Protein AF-N8VB30-F1 (afdb_monomer_lite)

Structure (mmCIF, N/CA/C/O backbone):
data_AF-N8VB30-F1
#
_entry.id   AF-N8VB30-F1
#
loop_
_atom_site.group_PDB
_atom_site.id
_atom_site.type_symbol
_atom_site.label_atom_id
_atom_site.label_alt_id
_atom_site.label_comp_id
_atom_site.label_asym_id
_atom_site.label_entity_id
_atom_site.label_seq_id
_atom_site.pdbx_PDB_ins_code
_atom_site.Cartn_x
_atom_site.Cartn_y
_atom_site.Cartn_z
_atom_site.occupancy
_atom_site.B_iso_or_equiv
_atom_site.auth_seq_id
_atom_site.auth_comp_id
_atom_site.auth_asym_id
_atom_site.auth_atom_id
_atom_site.pdbx_PDB_model_num
ATOM 1 N N . MET A 1 1 ? -13.906 -1.906 5.752 1.00 94.81 1 MET A N 1
ATOM 2 C CA . MET A 1 1 ? -13.264 -2.432 4.537 1.00 94.81 1 MET A CA 1
ATOM 3 C C . MET A 1 1 ? -11.899 -2.932 4.932 1.00 94.81 1 MET A C 1
ATOM 5 O O . MET A 1 1 ? -11.155 -2.205 5.581 1.00 94.81 1 MET A O 1
ATOM 9 N N . GLN A 1 2 ? -11.625 -4.186 4.603 1.00 97.38 2 GLN A N 1
ATOM 10 C CA . GLN A 1 2 ? -10.288 -4.740 4.724 1.00 97.38 2 GLN A CA 1
ATOM 11 C C . GLN A 1 2 ? -9.519 -4.349 3.469 1.00 97.38 2 GLN A C 1
ATOM 13 O O . GLN A 1 2 ? -10.030 -4.549 2.363 1.00 97.38 2 GLN A O 1
ATOM 18 N N . LEU A 1 3 ? -8.352 -3.740 3.637 1.00 97.44 3 LEU A N 1
ATOM 19 C CA . LEU A 1 3 ? -7.542 -3.257 2.526 1.00 97.44 3 LEU A CA 1
ATOM 20 C C . LEU A 1 3 ? -6.290 -4.107 2.372 1.00 97.44 3 LEU A C 1
ATOM 22 O O . LEU A 1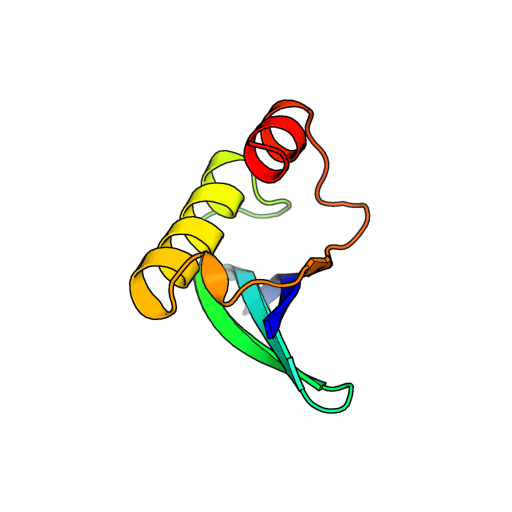 3 ? -5.738 -4.578 3.360 1.00 97.44 3 LEU A O 1
ATOM 26 N N . ASN A 1 4 ? -5.834 -4.277 1.138 1.00 97.44 4 ASN A N 1
ATOM 27 C CA . ASN A 1 4 ? -4.569 -4.920 0.819 1.00 97.44 4 ASN A CA 1
ATOM 28 C C . ASN A 1 4 ? -3.711 -3.948 -0.001 1.00 97.44 4 ASN A C 1
ATOM 30 O O . ASN A 1 4 ? -4.158 -3.458 -1.041 1.00 97.44 4 ASN A O 1
ATOM 34 N N . LEU A 1 5 ? -2.526 -3.622 0.509 1.00 97.56 5 LEU A N 1
ATOM 35 C CA . LEU A 1 5 ? -1.507 -2.850 -0.185 1.00 97.56 5 LEU A CA 1
ATOM 36 C C . LEU A 1 5 ? -0.556 -3.824 -0.874 1.00 97.56 5 LEU A C 1
ATOM 38 O O . LEU A 1 5 ? 0.140 -4.591 -0.211 1.00 97.56 5 LEU A O 1
ATOM 42 N N . ASP A 1 6 ? -0.499 -3.735 -2.196 1.00 96.12 6 ASP A N 1
ATOM 43 C CA . ASP A 1 6 ? 0.334 -4.600 -3.019 1.00 96.12 6 ASP A CA 1
ATOM 44 C C . ASP A 1 6 ? 1.090 -3.790 -4.076 1.00 96.12 6 ASP A C 1
ATOM 46 O O . ASP A 1 6 ? 0.730 -2.657 -4.425 1.00 96.12 6 ASP A O 1
ATOM 50 N N . ARG A 1 7 ? 2.168 -4.371 -4.598 1.00 94.94 7 ARG A N 1
ATOM 51 C CA . ARG A 1 7 ? 2.966 -3.802 -5.674 1.00 94.94 7 ARG A CA 1
ATOM 52 C C . ARG A 1 7 ? 3.376 -4.892 -6.653 1.00 94.94 7 ARG A C 1
ATOM 54 O O . ARG A 1 7 ? 4.012 -5.881 -6.307 1.00 94.94 7 ARG A O 1
ATOM 61 N N . THR A 1 8 ? 3.165 -4.617 -7.935 1.00 93.69 8 THR A N 1
ATOM 62 C CA . THR A 1 8 ? 3.655 -5.462 -9.024 1.00 93.69 8 THR A CA 1
ATOM 63 C C . THR A 1 8 ? 4.589 -4.691 -9.948 1.00 93.69 8 THR A C 1
ATOM 65 O O . THR A 1 8 ? 4.431 -3.490 -10.160 1.00 93.69 8 THR A O 1
ATOM 68 N N . ASN A 1 9 ? 5.599 -5.369 -10.489 1.00 93.38 9 ASN A N 1
ATOM 69 C CA . ASN A 1 9 ? 6.567 -4.767 -11.399 1.00 93.38 9 ASN A CA 1
ATOM 70 C C . ASN A 1 9 ? 6.717 -5.645 -12.640 1.00 93.38 9 ASN A C 1
ATOM 72 O O . ASN A 1 9 ? 7.298 -6.727 -12.581 1.00 93.38 9 ASN A O 1
ATOM 76 N N . TRP A 1 10 ? 6.192 -5.152 -13.754 1.00 93.44 10 TRP A N 1
ATOM 77 C CA . TRP A 1 10 ? 6.214 -5.816 -15.049 1.00 93.44 10 TRP A CA 1
ATOM 78 C C . TRP A 1 10 ? 7.253 -5.188 -15.969 1.00 93.44 10 TRP A C 1
ATOM 80 O O . TRP A 1 10 ? 7.619 -4.018 -15.835 1.00 93.44 10 TRP A O 1
ATOM 90 N N . LYS A 1 11 ? 7.685 -5.955 -16.970 1.00 91.75 11 LYS A N 1
ATOM 91 C CA . LYS A 1 11 ? 8.473 -5.436 -18.089 1.00 91.75 11 LYS A CA 1
ATOM 92 C C . LYS A 1 11 ? 7.704 -5.585 -19.390 1.00 91.75 11 LYS A C 1
ATOM 94 O O . LYS A 1 11 ? 7.389 -6.696 -19.798 1.00 91.75 11 LYS A O 1
ATOM 99 N N . TRP A 1 12 ? 7.469 -4.464 -20.062 1.00 91.31 12 TRP A N 1
ATOM 100 C CA . TRP A 1 12 ? 7.004 -4.427 -21.444 1.00 91.31 12 TRP A CA 1
ATOM 101 C C . TRP A 1 12 ? 8.189 -4.088 -22.349 1.00 91.31 12 TRP A C 1
ATOM 103 O O . TRP A 1 12 ? 8.595 -2.926 -22.471 1.00 91.31 12 TRP A O 1
ATOM 113 N N . GLY A 1 13 ? 8.815 -5.113 -22.930 1.00 93.25 13 GLY A N 1
ATOM 114 C CA . GLY A 1 13 ? 10.102 -4.963 -23.609 1.00 93.25 13 GLY A CA 1
ATOM 115 C C . GLY A 1 13 ? 11.158 -4.385 -22.658 1.00 93.25 13 GLY A C 1
ATOM 116 O O . GLY A 1 13 ? 11.510 -5.003 -21.654 1.00 93.25 13 GLY A O 1
ATOM 117 N N . LYS A 1 14 ? 11.648 -3.173 -22.952 1.00 89.00 14 LYS A N 1
ATOM 118 C CA . LYS A 1 14 ? 12.619 -2.451 -22.104 1.00 89.00 14 LYS A CA 1
ATOM 119 C C . LYS A 1 14 ? 11.970 -1.544 -21.046 1.00 89.00 14 LYS A C 1
ATOM 121 O O . LYS A 1 14 ? 12.676 -1.034 -20.178 1.00 89.00 14 LYS A O 1
ATOM 126 N N . ARG A 1 15 ? 10.652 -1.323 -21.101 1.00 88.94 15 ARG A N 1
ATOM 127 C CA . ARG A 1 15 ? 9.932 -0.407 -20.203 1.00 88.94 15 ARG A CA 1
ATOM 128 C C . ARG A 1 15 ? 9.488 -1.134 -18.936 1.00 88.94 15 ARG A C 1
ATOM 130 O O . ARG A 1 15 ? 8.848 -2.178 -19.024 1.00 88.94 15 ARG A O 1
ATOM 137 N N . ASN A 1 16 ? 9.788 -0.567 -17.767 1.00 91.19 16 ASN A N 1
ATOM 138 C CA . ASN A 1 16 ? 9.249 -1.061 -16.497 1.00 91.19 16 ASN A CA 1
ATOM 139 C C . ASN A 1 16 ? 7.851 -0.468 -16.266 1.00 91.19 16 ASN A C 1
ATOM 141 O O . ASN A 1 16 ? 7.642 0.727 -16.482 1.00 91.19 16 ASN A O 1
ATOM 145 N N . ILE A 1 17 ? 6.917 -1.301 -15.820 1.00 93.75 17 ILE A N 1
ATOM 146 C CA . ILE A 1 17 ? 5.567 -0.923 -15.404 1.00 93.75 17 ILE A CA 1
ATOM 147 C C . ILE A 1 17 ? 5.443 -1.340 -13.943 1.00 93.75 17 ILE A C 1
ATOM 149 O O . ILE A 1 17 ? 5.182 -2.500 -13.632 1.00 93.75 17 ILE A O 1
ATOM 153 N N . ASN A 1 18 ? 5.697 -0.389 -13.051 1.00 95.38 18 ASN A N 1
ATOM 154 C CA . ASN A 1 18 ? 5.652 -0.602 -11.614 1.00 95.38 18 ASN A CA 1
ATOM 155 C C . ASN A 1 18 ? 4.366 0.010 -11.063 1.00 95.38 18 ASN A C 1
ATOM 157 O O . ASN A 1 18 ? 4.163 1.217 -11.178 1.00 95.38 18 ASN A O 1
ATOM 161 N N . ILE A 1 19 ? 3.484 -0.822 -10.526 1.00 96.69 19 ILE A N 1
ATOM 162 C CA . ILE A 1 19 ? 2.163 -0.421 -10.051 1.00 96.69 19 ILE A CA 1
ATOM 163 C C . ILE A 1 19 ? 2.128 -0.665 -8.551 1.00 96.69 19 ILE A C 1
ATOM 165 O O . ILE A 1 19 ? 2.249 -1.808 -8.120 1.00 96.69 19 ILE A O 1
ATOM 169 N N . LEU A 1 20 ? 1.927 0.401 -7.779 1.00 97.69 20 LEU A N 1
ATOM 170 C CA . LEU A 1 20 ? 1.546 0.328 -6.370 1.00 97.69 20 LEU A CA 1
ATOM 171 C C . LEU A 1 20 ? 0.027 0.462 -6.289 1.00 97.69 20 LEU A C 1
ATOM 173 O O . LEU A 1 20 ? -0.525 1.424 -6.829 1.00 97.69 20 LEU A O 1
ATOM 177 N N . MET A 1 21 ? -0.649 -0.482 -5.643 1.00 97.56 21 MET A N 1
ATOM 178 C CA . MET A 1 21 ? -2.107 -0.540 -5.611 1.00 97.56 21 MET A CA 1
ATOM 179 C C . MET A 1 21 ? -2.649 -0.802 -4.212 1.00 97.56 21 MET A C 1
ATOM 181 O O . MET A 1 21 ? -2.028 -1.478 -3.399 1.00 97.56 21 MET A O 1
ATOM 185 N N . LEU A 1 22 ? -3.837 -0.262 -3.959 1.00 98.12 22 LEU A N 1
ATOM 186 C CA . LEU A 1 22 ? -4.628 -0.532 -2.773 1.00 98.12 22 LEU A CA 1
ATOM 187 C C . LEU A 1 22 ? -5.936 -1.178 -3.222 1.00 98.12 22 LEU A C 1
ATOM 189 O O . LEU A 1 22 ? -6.691 -0.619 -4.030 1.00 98.12 22 LEU A O 1
ATOM 193 N N . ALA A 1 23 ? -6.172 -2.376 -2.712 1.00 98.00 23 ALA A N 1
ATOM 194 C CA . ALA A 1 23 ? -7.298 -3.218 -3.057 1.00 98.00 23 ALA A CA 1
ATOM 195 C C . ALA A 1 23 ? -8.242 -3.382 -1.868 1.00 98.00 23 ALA A C 1
ATOM 197 O O . ALA A 1 23 ? -7.802 -3.420 -0.721 1.00 98.00 23 ALA A O 1
ATOM 198 N N . ILE A 1 24 ? -9.538 -3.521 -2.138 1.00 97.50 24 ILE A N 1
ATOM 199 C CA . ILE A 1 24 ? -10.507 -3.970 -1.135 1.00 97.50 24 ILE A CA 1
ATOM 200 C C . ILE A 1 24 ? -10.543 -5.494 -1.172 1.00 97.50 24 ILE A C 1
ATOM 202 O O . ILE A 1 24 ? -10.693 -6.092 -2.238 1.00 97.50 24 ILE A O 1
ATOM 206 N N . VAL A 1 25 ? -10.442 -6.124 -0.004 1.00 96.94 25 VAL A N 1
ATOM 207 C CA . VAL A 1 25 ? -10.638 -7.566 0.137 1.00 96.94 25 VAL A CA 1
ATOM 208 C C . VAL A 1 25 ? -12.132 -7.850 0.260 1.00 96.94 25 VAL A C 1
ATOM 210 O O . VAL A 1 25 ? -12.791 -7.415 1.206 1.00 96.94 25 VAL A O 1
ATOM 213 N N . TYR A 1 26 ? -12.670 -8.597 -0.699 1.00 95.56 26 TYR A N 1
ATOM 214 C CA . TYR A 1 26 ? -14.060 -9.033 -0.722 1.00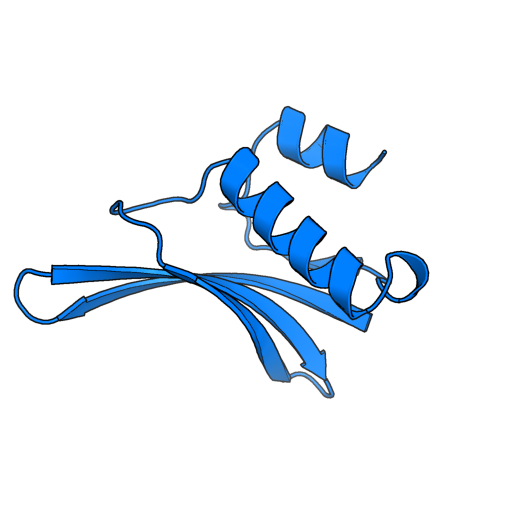 95.56 26 TYR A CA 1
ATOM 215 C C . TYR A 1 26 ? -14.130 -10.531 -1.016 1.00 95.56 26 TYR A C 1
ATOM 217 O O . TYR A 1 26 ? -13.690 -10.987 -2.067 1.00 95.56 26 TYR A O 1
ATOM 225 N N . ARG A 1 27 ? -14.682 -11.308 -0.072 1.00 95.25 27 ARG A N 1
ATOM 226 C CA . ARG A 1 27 ? -14.841 -12.774 -0.187 1.00 95.25 27 ARG A CA 1
ATOM 227 C C . ARG A 1 27 ? -13.548 -13.507 -0.592 1.00 95.25 27 ARG A C 1
ATOM 229 O O . ARG A 1 27 ? -13.573 -14.397 -1.433 1.00 95.25 27 ARG A O 1
ATOM 236 N N . GLY A 1 28 ? -12.418 -13.110 -0.003 1.00 91.12 28 GLY A N 1
ATOM 237 C CA . GLY A 1 28 ? -11.103 -13.705 -0.279 1.00 91.12 28 GLY A CA 1
ATOM 238 C C . GLY A 1 28 ? -10.421 -13.209 -1.559 1.00 91.12 28 GLY A C 1
ATOM 239 O O . GLY A 1 28 ? -9.314 -13.645 -1.852 1.00 91.12 28 GLY A O 1
ATOM 240 N N . ILE A 1 29 ? -11.039 -12.286 -2.301 1.00 94.62 29 ILE A N 1
ATOM 241 C CA . ILE A 1 29 ? -10.480 -11.705 -3.524 1.00 94.62 29 ILE A CA 1
ATOM 242 C C . ILE A 1 29 ? -10.070 -10.260 -3.246 1.00 94.62 29 ILE A C 1
ATOM 244 O O . ILE A 1 29 ? -10.858 -9.474 -2.718 1.00 94.62 29 ILE A O 1
ATOM 248 N N . ALA A 1 30 ? -8.842 -9.901 -3.615 1.00 96.19 30 ALA A N 1
ATOM 249 C CA . ALA A 1 30 ? -8.378 -8.520 -3.603 1.00 96.19 30 ALA A CA 1
ATOM 250 C C . ALA A 1 30 ? -8.779 -7.837 -4.918 1.00 96.19 30 ALA A C 1
ATOM 252 O O . ALA A 1 30 ? -8.343 -8.243 -5.992 1.00 96.19 30 ALA A O 1
ATOM 253 N N . ILE A 1 31 ? -9.617 -6.805 -4.833 1.00 96.81 31 ILE A N 1
ATOM 254 C CA . ILE A 1 31 ? -10.067 -6.015 -5.983 1.00 96.81 31 ILE A CA 1
ATOM 255 C C . ILE A 1 31 ? -9.363 -4.653 -5.928 1.00 96.81 31 ILE A C 1
ATOM 257 O O . ILE A 1 31 ? -9.671 -3.872 -5.024 1.00 96.81 31 ILE A O 1
ATOM 261 N N . PRO A 1 32 ? -8.417 -4.346 -6.838 1.00 96.69 32 PRO A N 1
ATOM 262 C CA . PRO A 1 32 ? -7.732 -3.053 -6.868 1.00 96.69 32 PRO A CA 1
ATOM 263 C C . PRO A 1 32 ? -8.713 -1.901 -7.098 1.00 96.69 32 PRO A C 1
ATOM 265 O O . PRO A 1 32 ? -9.498 -1.938 -8.043 1.00 96.69 32 PRO A O 1
ATOM 268 N N . ILE A 1 33 ? -8.653 -0.866 -6.256 1.00 96.81 33 ILE A N 1
ATOM 269 C CA . ILE A 1 33 ? -9.555 0.298 -6.342 1.00 96.81 33 ILE A CA 1
ATOM 270 C C . ILE A 1 33 ? -8.793 1.574 -6.678 1.00 96.81 33 ILE A C 1
ATOM 272 O O . ILE A 1 33 ? -9.259 2.387 -7.472 1.00 96.81 33 ILE A O 1
ATOM 276 N N . VAL A 1 34 ? -7.607 1.755 -6.095 1.00 97.56 34 VAL A N 1
ATOM 277 C CA . VAL A 1 34 ? -6.732 2.890 -6.402 1.00 97.56 34 VAL A CA 1
ATOM 278 C C . VAL A 1 34 ? -5.315 2.395 -6.655 1.00 97.56 34 VAL A C 1
ATOM 280 O O . VAL A 1 34 ? -4.816 1.529 -5.942 1.00 97.56 34 VAL A O 1
ATOM 283 N N . TRP A 1 35 ? -4.640 2.955 -7.660 1.00 97.94 35 TRP A N 1
ATOM 284 C CA . TRP A 1 35 ? -3.258 2.599 -7.990 1.00 97.94 35 TRP A CA 1
ATOM 285 C C . TRP A 1 35 ? -2.458 3.777 -8.541 1.00 97.94 35 TRP A C 1
ATOM 287 O O . TRP A 1 35 ? -3.011 4.753 -9.057 1.00 97.94 35 TRP A O 1
ATOM 297 N N . THR A 1 36 ? -1.141 3.697 -8.417 1.00 96.75 36 THR A N 1
ATOM 298 C CA . THR A 1 36 ? -0.202 4.687 -8.943 1.00 96.75 36 THR A CA 1
ATOM 299 C C . THR A 1 36 ? 0.885 3.966 -9.724 1.00 96.75 36 THR A C 1
ATOM 301 O O . THR A 1 36 ? 1.461 2.988 -9.249 1.00 96.75 36 THR A O 1
ATOM 304 N N . LEU A 1 37 ? 1.170 4.464 -10.928 1.00 95.69 37 LEU A N 1
ATOM 305 C CA . LEU A 1 37 ? 2.335 4.041 -11.696 1.00 95.69 37 LEU A CA 1
ATOM 306 C C . LEU A 1 37 ? 3.574 4.728 -11.123 1.00 95.69 37 LEU A C 1
ATOM 308 O O . LEU A 1 37 ? 3.692 5.951 -11.178 1.00 95.69 37 LEU A O 1
ATOM 312 N N . LEU A 1 38 ? 4.494 3.942 -10.576 1.00 94.25 38 LEU A N 1
ATOM 313 C CA . LEU A 1 38 ? 5.754 4.444 -10.051 1.00 94.25 38 LEU A CA 1
ATOM 314 C C . LEU A 1 38 ? 6.738 4.630 -11.208 1.00 94.25 38 LEU A C 1
ATOM 316 O O . LEU A 1 38 ? 7.047 3.682 -11.933 1.00 94.25 38 LEU A O 1
ATOM 320 N N . ASN A 1 39 ? 7.286 5.838 -11.359 1.00 89.06 39 ASN A N 1
ATOM 321 C CA . ASN A 1 39 ? 8.300 6.141 -12.377 1.00 89.06 39 ASN A CA 1
ATOM 322 C C . ASN A 1 39 ? 9.707 5.663 -11.960 1.00 89.06 39 ASN A C 1
ATOM 324 O O . ASN A 1 39 ? 10.703 6.362 -12.130 1.00 89.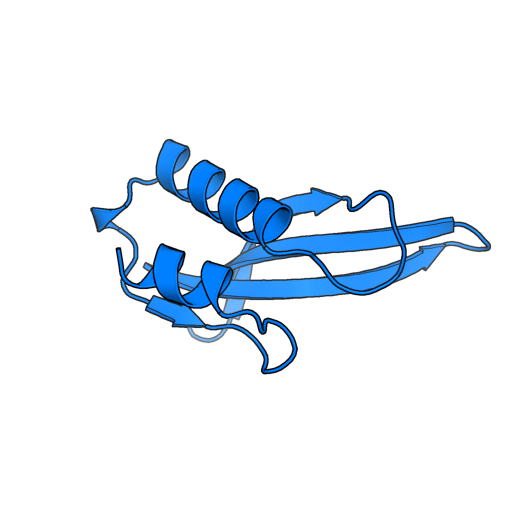06 39 ASN A O 1
ATOM 328 N N . LYS A 1 40 ? 9.782 4.481 -11.342 1.00 86.69 40 LYS A N 1
ATOM 329 C CA . LYS A 1 40 ? 11.015 3.853 -10.861 1.00 86.69 40 LYS A CA 1
ATOM 330 C C . LYS A 1 40 ? 10.871 2.336 -10.834 1.00 86.69 40 LYS A C 1
ATOM 332 O O . LYS A 1 40 ? 9.773 1.795 -10.692 1.00 86.69 40 LYS A O 1
ATOM 337 N N . ARG A 1 41 ? 11.997 1.631 -10.947 1.00 79.88 41 ARG A N 1
ATOM 338 C CA . ARG A 1 41 ? 12.061 0.182 -10.721 1.00 79.88 41 ARG A CA 1
ATOM 339 C C . ARG A 1 41 ? 12.227 -0.086 -9.223 1.00 79.88 41 ARG A C 1
ATOM 341 O O . ARG A 1 41 ? 13.001 0.603 -8.571 1.00 79.88 41 ARG A O 1
ATOM 348 N N . GLY A 1 42 ? 11.577 -1.131 -8.719 1.00 82.06 42 GLY A N 1
ATOM 349 C CA . GLY A 1 42 ? 11.778 -1.615 -7.351 1.00 82.06 42 GLY A CA 1
ATOM 350 C C . GLY A 1 42 ? 10.677 -1.161 -6.398 1.00 82.06 42 GLY A C 1
ATOM 351 O O . GLY A 1 42 ? 9.513 -1.102 -6.791 1.00 82.06 42 GLY A O 1
ATOM 352 N N . ASN A 1 43 ? 11.049 -0.888 -5.151 1.00 87.50 43 ASN A N 1
ATOM 353 C CA . ASN A 1 43 ? 10.103 -0.714 -4.051 1.00 87.50 43 ASN A CA 1
ATOM 354 C C . ASN A 1 43 ? 9.463 0.676 -4.044 1.00 87.50 43 ASN A C 1
ATOM 356 O O . ASN A 1 43 ? 10.059 1.649 -4.511 1.00 87.50 43 ASN A O 1
ATOM 360 N N . SER A 1 44 ? 8.266 0.764 -3.465 1.00 91.44 44 SER A N 1
ATOM 361 C CA . SER A 1 44 ? 7.674 2.046 -3.091 1.00 91.44 44 SER A CA 1
ATOM 362 C C . SER A 1 44 ? 8.373 2.646 -1.871 1.00 91.44 44 SER A C 1
ATOM 364 O O . SER A 1 44 ? 8.885 1.909 -1.028 1.00 91.44 44 SER A O 1
ATOM 366 N N . ASP A 1 45 ? 8.320 3.964 -1.719 1.00 94.06 45 ASP A N 1
ATOM 367 C CA . ASP A 1 45 ? 8.734 4.653 -0.494 1.00 94.06 45 ASP A CA 1
ATOM 368 C C . ASP A 1 45 ? 7.542 4.992 0.420 1.00 94.06 45 ASP A C 1
ATOM 370 O O . ASP A 1 45 ? 6.376 4.728 0.119 1.00 94.06 45 ASP A O 1
ATOM 374 N N . THR A 1 46 ? 7.833 5.536 1.602 1.00 95.50 46 THR A N 1
ATOM 375 C CA . THR A 1 46 ? 6.815 5.933 2.587 1.00 95.50 46 THR A CA 1
ATOM 376 C C . THR A 1 46 ? 5.834 6.958 2.027 1.00 95.50 46 THR A C 1
ATOM 378 O O . THR A 1 46 ? 4.629 6.804 2.208 1.00 95.50 46 THR A O 1
ATOM 381 N N . LYS A 1 47 ? 6.315 7.966 1.295 1.00 95.81 47 LYS A N 1
ATOM 382 C CA . LYS A 1 47 ? 5.464 9.036 0.772 1.00 95.81 47 LYS A CA 1
ATOM 383 C C . LYS A 1 47 ? 4.493 8.506 -0.278 1.00 95.81 47 LYS A C 1
ATOM 385 O O . LYS A 1 47 ? 3.322 8.881 -0.264 1.00 95.81 47 LYS A O 1
ATOM 390 N N . GLU A 1 48 ? 4.952 7.622 -1.159 1.00 96.69 48 GLU A N 1
ATOM 391 C CA . GLU A 1 48 ? 4.117 6.984 -2.183 1.00 96.69 48 GLU A CA 1
ATOM 392 C C . GLU A 1 48 ? 2.979 6.167 -1.561 1.00 96.69 48 GLU A C 1
ATOM 394 O O . GLU A 1 48 ? 1.825 6.303 -1.974 1.00 96.69 48 GLU A O 1
ATOM 399 N N . ARG A 1 49 ? 3.285 5.374 -0.526 1.00 97.12 49 ARG A N 1
ATOM 400 C CA . ARG A 1 49 ? 2.288 4.570 0.198 1.00 97.12 49 ARG A CA 1
ATOM 401 C C . ARG A 1 49 ? 1.262 5.436 0.925 1.00 97.12 49 ARG A C 1
ATOM 403 O O . ARG A 1 49 ? 0.063 5.217 0.767 1.0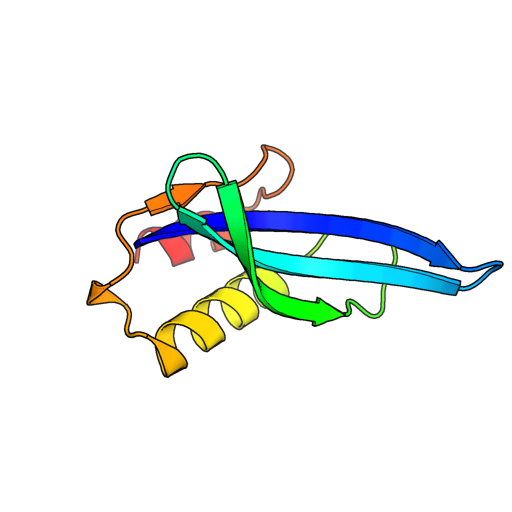0 97.12 49 ARG A O 1
ATOM 410 N N . ILE A 1 50 ? 1.722 6.454 1.657 1.00 97.00 50 ILE A N 1
ATOM 411 C CA . ILE A 1 50 ? 0.852 7.408 2.362 1.00 97.00 50 ILE A CA 1
ATOM 412 C C . ILE A 1 50 ? -0.067 8.119 1.373 1.00 97.00 50 ILE A C 1
ATOM 414 O O . ILE A 1 50 ? -1.274 8.183 1.586 1.00 97.00 50 ILE A O 1
ATOM 418 N N . THR A 1 51 ? 0.485 8.606 0.261 1.00 97.69 51 THR A N 1
ATOM 419 C CA . THR A 1 51 ? -0.288 9.309 -0.773 1.00 97.69 51 THR A CA 1
ATOM 420 C C . THR A 1 51 ? -1.384 8.409 -1.348 1.00 97.69 51 THR A C 1
ATOM 422 O O . THR A 1 51 ? -2.510 8.860 -1.565 1.00 97.69 51 THR A O 1
ATOM 425 N N . LEU A 1 52 ? -1.087 7.124 -1.567 1.00 97.88 52 LEU A N 1
ATOM 426 C CA . LEU A 1 52 ? -2.059 6.170 -2.089 1.00 97.88 52 LEU A CA 1
ATOM 427 C C . LEU A 1 52 ? -3.216 5.918 -1.111 1.00 97.88 52 LEU A C 1
ATOM 429 O O . LEU A 1 52 ? -4.374 5.929 -1.534 1.00 97.88 52 LEU A O 1
ATOM 433 N N . ILE A 1 53 ? -2.916 5.735 0.180 1.00 97.31 53 ILE A N 1
ATOM 434 C CA . ILE A 1 53 ? -3.945 5.545 1.213 1.00 97.31 53 ILE A CA 1
ATOM 435 C C . ILE A 1 53 ? -4.734 6.836 1.449 1.00 97.31 53 ILE A C 1
ATOM 437 O O . ILE A 1 53 ? -5.957 6.783 1.524 1.00 97.31 53 ILE A O 1
ATOM 441 N N . GLN A 1 54 ? -4.085 8.000 1.481 1.00 97.62 54 GLN A N 1
ATOM 442 C CA . GLN A 1 54 ? -4.760 9.301 1.572 1.00 97.62 54 GLN A CA 1
ATOM 443 C C . GLN A 1 54 ? -5.775 9.494 0.440 1.00 97.62 54 GLN A C 1
ATOM 445 O O . GLN A 1 54 ? -6.901 9.916 0.686 1.00 97.62 54 GLN A O 1
ATOM 450 N N . ARG A 1 55 ? -5.432 9.096 -0.791 1.00 97.94 55 ARG A N 1
ATOM 451 C CA . ARG A 1 55 ? -6.378 9.131 -1.915 1.00 97.94 55 ARG A CA 1
ATOM 452 C C . ARG A 1 55 ? -7.552 8.166 -1.736 1.00 97.94 55 ARG A C 1
ATOM 454 O O . ARG A 1 55 ? -8.664 8.470 -2.151 1.00 97.94 55 ARG A O 1
ATOM 461 N N . PHE A 1 56 ? -7.338 7.000 -1.130 1.00 97.44 56 PHE A N 1
ATOM 462 C CA . PHE A 1 56 ? -8.450 6.118 -0.774 1.00 97.44 56 PHE A CA 1
ATOM 463 C C . PHE A 1 56 ? -9.350 6.767 0.288 1.00 97.44 56 PHE A C 1
ATOM 465 O O . PHE A 1 56 ? -10.570 6.797 0.129 1.00 97.44 56 PHE A O 1
ATOM 472 N N . ILE A 1 57 ? -8.750 7.342 1.334 1.00 97.31 57 ILE A N 1
ATOM 473 C CA . ILE A 1 57 ? -9.454 8.046 2.412 1.00 97.31 57 ILE A CA 1
ATOM 474 C C . ILE A 1 57 ? -10.273 9.216 1.858 1.00 97.31 57 ILE A C 1
ATOM 476 O O . ILE A 1 57 ? -11.419 9.381 2.263 1.00 97.31 57 ILE A O 1
ATOM 480 N N . SER A 1 58 ? -9.751 9.982 0.897 1.00 98.00 58 SER A N 1
ATOM 481 C CA . SER A 1 58 ? -10.490 11.103 0.302 1.00 98.00 58 SER A CA 1
ATOM 482 C C . SER A 1 58 ? -11.733 10.670 -0.482 1.00 98.00 58 SER A C 1
ATOM 484 O O . SER A 1 58 ? -12.638 11.474 -0.666 1.00 98.00 58 SER A O 1
ATOM 486 N N . ILE A 1 59 ? -11.779 9.422 -0.966 1.00 97.19 59 ILE A N 1
ATOM 487 C CA . ILE A 1 59 ? -12.906 8.885 -1.747 1.00 97.19 59 ILE A CA 1
ATOM 488 C C . ILE A 1 59 ? -13.921 8.173 -0.842 1.00 97.19 59 ILE A C 1
ATOM 490 O O . ILE A 1 59 ? -15.124 8.346 -1.016 1.00 97.19 59 ILE A O 1
ATOM 494 N N . PHE A 1 60 ? -13.453 7.362 0.113 1.00 96.38 60 PHE A N 1
ATOM 495 C CA . PHE A 1 60 ? -14.307 6.455 0.894 1.00 96.38 60 PHE A CA 1
ATOM 496 C C . PHE A 1 60 ? -14.454 6.833 2.376 1.00 96.38 60 PHE A C 1
ATOM 498 O O . PHE A 1 60 ? -15.346 6.307 3.045 1.00 96.38 60 PHE A O 1
ATOM 505 N N . GLY A 1 61 ? -13.608 7.727 2.892 1.00 96.75 61 GLY A N 1
ATOM 506 C CA . GLY A 1 61 ? -13.518 8.090 4.309 1.00 96.75 61 GLY A CA 1
ATOM 507 C C . GLY A 1 61 ? -12.631 7.146 5.136 1.00 96.75 61 GLY A C 1
ATOM 508 O O .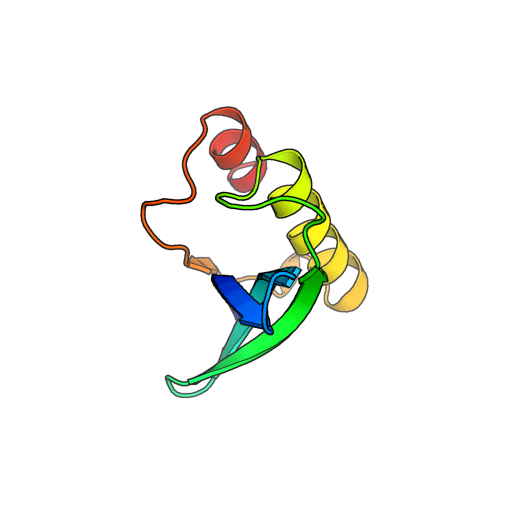 GLY A 1 61 ? -12.565 5.942 4.873 1.00 96.75 61 GLY A O 1
ATOM 509 N N . LYS A 1 62 ? -11.960 7.689 6.169 1.00 95.44 62 LYS A N 1
ATOM 510 C CA . LYS A 1 62 ? -11.082 6.927 7.091 1.00 95.44 62 LYS A CA 1
ATOM 511 C C . LYS A 1 62 ? -11.884 5.896 7.894 1.00 95.44 62 LYS A C 1
ATOM 513 O O . LYS A 1 62 ? -11.446 4.758 8.012 1.00 95.44 62 LYS A O 1
ATOM 518 N N . ASP A 1 63 ? -13.098 6.244 8.326 1.00 96.62 63 ASP A N 1
ATOM 519 C CA . ASP A 1 63 ? -13.966 5.400 9.174 1.00 96.62 63 ASP A CA 1
ATOM 520 C C . ASP A 1 63 ? -14.393 4.083 8.515 1.00 96.62 63 ASP A C 1
ATOM 522 O O . ASP A 1 63 ? -14.877 3.156 9.165 1.00 96.62 63 ASP A O 1
ATOM 526 N N . ARG A 1 64 ? -14.235 3.979 7.192 1.00 94.94 64 ARG A N 1
ATOM 527 C CA . ARG A 1 64 ? -14.520 2.750 6.456 1.00 94.94 64 ARG A CA 1
ATOM 528 C C . ARG A 1 64 ? -13.361 1.766 6.487 1.00 94.94 64 ARG A C 1
ATOM 530 O O . ARG A 1 64 ? -13.573 0.632 6.065 1.00 94.94 64 ARG A O 1
ATOM 537 N N . ILE A 1 65 ? -12.165 2.135 6.935 1.00 95.88 65 ILE A N 1
ATOM 538 C CA . ILE A 1 65 ? -10.991 1.255 6.952 1.00 95.88 65 ILE A CA 1
ATOM 539 C C . ILE A 1 65 ? -10.993 0.448 8.251 1.00 95.88 65 ILE A C 1
ATOM 541 O O . ILE A 1 65 ? -11.025 1.010 9.335 1.00 95.88 65 ILE A O 1
ATOM 545 N N . VAL A 1 66 ? -10.975 -0.882 8.138 1.00 95.88 66 VAL A N 1
ATOM 546 C CA . VAL A 1 66 ? -10.932 -1.787 9.304 1.00 95.88 66 VAL A CA 1
ATOM 547 C C . VAL A 1 66 ? -9.502 -2.240 9.576 1.00 95.88 66 VAL A C 1
ATOM 549 O O . VAL A 1 66 ? -9.072 -2.293 10.720 1.00 95.88 66 VAL A O 1
ATOM 552 N N . ASN A 1 67 ? -8.769 -2.583 8.520 1.00 95.06 67 ASN A N 1
ATOM 553 C CA . ASN A 1 67 ? -7.362 -2.947 8.582 1.00 95.06 67 ASN A CA 1
ATOM 554 C C . ASN A 1 67 ? -6.702 -2.729 7.217 1.00 95.06 67 ASN A C 1
ATOM 556 O O . ASN A 1 67 ? -7.377 -2.618 6.187 1.00 95.06 67 ASN A O 1
ATOM 560 N N . VAL A 1 68 ? -5.374 -2.671 7.236 1.00 95.94 68 VAL A N 1
ATOM 561 C CA . VAL A 1 68 ? -4.527 -2.640 6.046 1.00 95.94 68 VAL A CA 1
ATOM 562 C C . VAL A 1 68 ? -3.558 -3.811 6.152 1.00 95.94 68 VAL A C 1
ATOM 564 O O . VAL A 1 68 ? -2.737 -3.862 7.064 1.00 95.94 68 VAL A O 1
ATOM 567 N N . PHE A 1 69 ? -3.671 -4.757 5.230 1.00 95.75 69 PHE A N 1
ATOM 568 C CA . PHE A 1 69 ? -2.712 -5.835 5.030 1.00 95.75 69 PHE A CA 1
ATOM 569 C C . PHE A 1 69 ? -1.668 -5.396 4.011 1.00 95.75 69 PHE A C 1
ATOM 571 O O . PHE A 1 69 ? -1.992 -4.701 3.049 1.00 95.75 69 PHE A O 1
ATOM 578 N N . ALA A 1 70 ? -0.424 -5.802 4.218 1.00 95.62 70 ALA A N 1
ATOM 579 C CA . ALA A 1 70 ? 0.674 -5.533 3.304 1.00 95.62 70 ALA A CA 1
ATOM 580 C C . ALA A 1 70 ? 1.745 -6.615 3.481 1.00 95.62 70 ALA A C 1
ATOM 582 O O . ALA A 1 70 ? 1.937 -7.121 4.590 1.00 95.62 70 ALA A O 1
ATOM 583 N N . ASP A 1 71 ? 2.456 -6.951 2.407 1.00 94.00 71 ASP A N 1
ATOM 584 C CA . ASP A 1 71 ? 3.601 -7.857 2.481 1.00 94.00 71 ASP A CA 1
ATOM 585 C C . ASP A 1 71 ? 4.759 -7.282 3.313 1.00 94.00 71 ASP A C 1
ATOM 587 O O . ASP A 1 71 ? 4.941 -6.069 3.450 1.00 94.00 71 ASP A O 1
ATOM 591 N N . ARG A 1 72 ? 5.622 -8.170 3.821 1.00 93.31 72 ARG A N 1
ATOM 592 C CA . ARG A 1 72 ? 6.782 -7.806 4.660 1.00 93.31 72 ARG A CA 1
ATOM 593 C C . ARG A 1 72 ? 7.790 -6.857 3.996 1.00 93.31 72 ARG A C 1
ATOM 595 O O . ARG A 1 72 ? 8.704 -6.396 4.667 1.00 93.31 72 ARG A O 1
ATOM 602 N N . GLU A 1 73 ? 7.690 -6.617 2.687 1.00 92.19 73 GLU A N 1
ATOM 603 C CA . GLU A 1 73 ? 8.554 -5.668 1.973 1.00 92.19 73 GLU A CA 1
ATOM 604 C C . GLU A 1 73 ? 8.199 -4.199 2.252 1.00 92.19 73 GLU A C 1
ATOM 606 O O . GLU A 1 73 ? 9.044 -3.317 2.092 1.00 92.19 73 GLU A O 1
ATOM 611 N N . PHE A 1 74 ? 6.983 -3.924 2.732 1.00 94.12 74 PHE A N 1
ATOM 612 C CA . PHE A 1 74 ? 6.509 -2.576 3.038 1.00 94.12 74 PHE A CA 1
ATOM 613 C C . PHE A 1 74 ? 6.952 -2.112 4.432 1.00 94.12 74 PHE A C 1
ATOM 615 O O . PHE A 1 74 ? 6.143 -1.837 5.315 1.00 94.12 74 PHE A O 1
ATOM 622 N N . ILE A 1 75 ? 8.262 -1.966 4.615 1.00 93.00 75 ILE A N 1
ATOM 623 C CA . ILE A 1 75 ? 8.888 -1.555 5.882 1.00 93.00 75 ILE A CA 1
ATOM 624 C C . ILE A 1 75 ? 9.049 -0.031 6.012 1.00 93.00 75 ILE A C 1
ATOM 626 O O . ILE A 1 75 ? 8.860 0.713 5.047 1.00 93.00 75 ILE A O 1
ATOM 630 N N . GLY A 1 76 ? 9.427 0.444 7.200 1.00 94.00 76 GLY A N 1
ATOM 631 C CA . GLY A 1 76 ? 9.819 1.833 7.463 1.00 94.00 76 GLY A CA 1
ATOM 632 C C . GLY A 1 76 ? 9.160 2.395 8.720 1.00 94.00 76 GLY A C 1
ATOM 633 O O . GLY A 1 76 ? 7.944 2.357 8.846 1.00 94.00 76 GLY A O 1
ATOM 634 N N . GLU A 1 77 ? 9.953 2.946 9.635 1.00 94.62 77 GLU A N 1
ATOM 635 C CA . GLU A 1 77 ? 9.460 3.484 10.912 1.00 94.62 77 GLU A CA 1
ATOM 636 C C . GLU A 1 77 ? 8.399 4.573 10.709 1.00 94.62 77 GLU A C 1
ATOM 638 O O . GLU A 1 77 ? 7.276 4.437 11.183 1.00 94.62 77 GLU A O 1
ATOM 643 N N . GLN A 1 78 ? 8.706 5.592 9.901 1.00 95.81 78 GLN A N 1
ATOM 644 C CA . GLN A 1 78 ? 7.766 6.674 9.577 1.00 95.81 78 GLN A CA 1
ATOM 645 C C . GLN A 1 78 ? 6.465 6.173 8.937 1.00 95.81 78 GLN A C 1
ATOM 647 O O . GLN A 1 78 ? 5.416 6.787 9.097 1.00 95.81 78 GLN A O 1
ATOM 652 N N . TRP A 1 79 ? 6.532 5.062 8.199 1.00 94.88 79 TRP A N 1
ATOM 653 C CA . TRP A 1 79 ? 5.351 4.442 7.612 1.00 94.88 79 TRP A CA 1
ATOM 654 C C . TRP A 1 79 ? 4.440 3.845 8.687 1.00 94.88 79 TRP A C 1
ATOM 656 O O . TRP A 1 79 ? 3.234 4.070 8.647 1.00 94.88 79 TRP A O 1
ATOM 666 N N . PHE A 1 80 ? 5.007 3.132 9.661 1.00 95.25 80 PHE A N 1
ATOM 667 C CA . PHE A 1 80 ? 4.234 2.568 10.766 1.00 95.25 80 PHE A CA 1
ATOM 668 C C . PHE A 1 80 ? 3.711 3.639 11.722 1.00 95.25 80 PHE A C 1
ATOM 670 O O . PHE A 1 80 ? 2.554 3.546 12.114 1.00 95.25 80 PHE A O 1
ATOM 677 N N . ILE A 1 81 ? 4.508 4.667 12.037 1.00 96.69 81 ILE A N 1
ATOM 678 C CA . ILE A 1 81 ? 4.053 5.816 12.838 1.00 96.69 81 ILE A CA 1
ATOM 679 C C . ILE A 1 81 ? 2.806 6.430 12.195 1.00 96.69 81 ILE A C 1
ATOM 681 O O . ILE A 1 81 ? 1.764 6.516 12.834 1.00 96.69 81 ILE A O 1
ATOM 685 N N . TRP A 1 82 ? 2.870 6.728 10.895 1.00 96.12 82 TRP A N 1
ATOM 686 C CA . TRP A 1 82 ? 1.740 7.313 10.173 1.00 96.12 82 TRP A CA 1
ATOM 687 C C . TRP A 1 82 ? 0.484 6.422 10.141 1.00 96.12 82 TRP A C 1
ATOM 689 O O . TRP A 1 82 ? -0.625 6.938 10.064 1.00 96.12 82 TRP A O 1
ATOM 699 N N . LEU A 1 83 ? 0.631 5.092 10.167 1.00 94.06 83 LEU A N 1
ATOM 700 C CA . LEU A 1 83 ? -0.511 4.168 10.196 1.00 94.06 83 LEU A CA 1
ATOM 701 C C . LEU A 1 83 ? -1.204 4.097 11.564 1.00 94.06 83 LEU A C 1
ATOM 703 O O . LEU A 1 83 ? -2.366 3.693 11.623 1.00 94.06 83 LEU A O 1
ATOM 707 N N . ILE A 1 84 ? -0.477 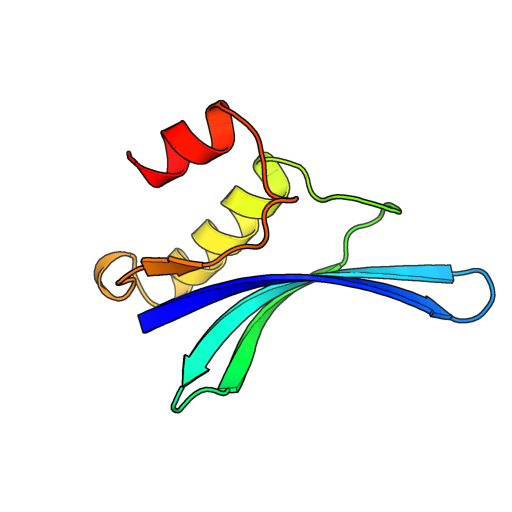4.400 12.640 1.00 91.44 84 ILE A N 1
ATOM 708 C CA . ILE A 1 84 ? -0.962 4.290 14.022 1.00 91.44 84 ILE A CA 1
ATOM 709 C C . ILE A 1 84 ? -1.559 5.625 14.507 1.00 91.44 84 ILE A C 1
ATOM 711 O O . ILE A 1 84 ? -2.406 5.614 15.400 1.00 91.44 84 ILE A O 1
ATOM 715 N N . GLU A 1 85 ? -1.162 6.746 13.897 1.00 85.75 85 GLU A N 1
ATOM 716 C CA . GLU A 1 85 ? -1.713 8.096 14.122 1.00 85.75 85 GLU A CA 1
ATOM 717 C C . GLU A 1 85 ? -3.062 8.354 13.390 1.00 85.75 85 GLU A C 1
ATOM 719 O O . GLU A 1 85 ? -3.943 9.028 13.971 1.00 85.75 85 GLU A O 1
#

pLDDT: mean 94.7, std 3.44, range [79.88, 98.12]

Foldseek 3Di:
DEKEWDWDWDDDDPDIFIKTFIFDQDPNDTHTDFIDGDPDPDDDDLVRVVVRVVVVCVVPNPVPYPYYHYDPVPDDPVNVVVVVD

Radius of gyration: 13.09 Å; chains: 1; bounding box: 28×25×38 Å

Secondary structure (DSSP, 8-state):
-EEEEEEEEEEETTEEEEEEEEEEEETTEEEEEEEEEESSSS---HHHHHHHHHHHHHHH-GGG--EEEE-TT---HHHHHHHH-

Sequence (85 aa):
MQLNLDRTNWKWGKRNINILMLAIVYRGIAIPIVWTLLNKRGNSDTKERITLIQRFISIFGKDRIVNVFADREFIGEQWFIWLIE